Protein AF-A0A3N6AQK2-F1 (afdb_monomer_lite)

Sequence (69 aa):
MIVRQAEEKDAKQFLELLCEIDASNNMLFNPGERKTTVEQQRKIIQDFKNDPRSAFLVAENEGNFKIFK

pLDDT: mean 92.65, std 7.03, range [61.25, 98.56]

Foldseek 3Di:
DDKDFDALVCLVQVVVQV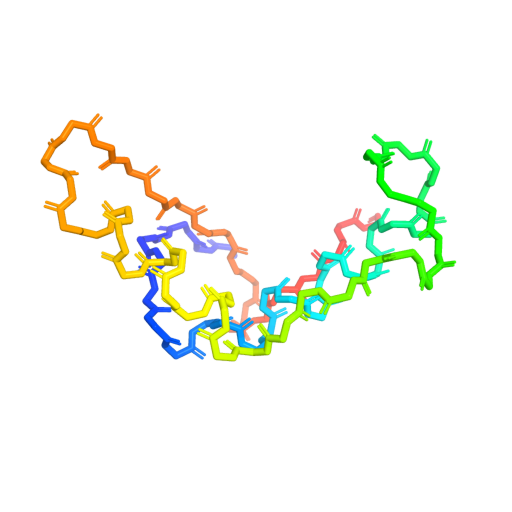LVCLPVVPDPHHRPRDPQDSVNSSVVSVVQVPDPVHTHMDDDDPNHDDDDD

Radius of gyration: 12.39 Å; chains: 1; bounding box: 30×28×26 Å

Secondary structure (DSSP, 8-state):
-EEEE--GGGHHHHHHHHHHHHTTTSSSSPTTT----HHHHHHHHHHHHH-TT---EEEEBTTB-----

Structure (mmCIF, N/CA/C/O backbone):
data_AF-A0A3N6AQK2-F1
#
_entry.id   AF-A0A3N6AQK2-F1
#
loop_
_atom_site.group_PDB
_atom_site.id
_atom_site.type_symbol
_atom_site.label_atom_id
_atom_site.label_alt_id
_atom_site.label_comp_id
_atom_site.label_asym_id
_atom_site.label_entity_id
_atom_site.label_seq_id
_atom_site.pdbx_PDB_ins_code
_atom_site.Cartn_x
_atom_site.Cartn_y
_atom_site.Cartn_z
_atom_site.occupancy
_atom_site.B_iso_or_equiv
_atom_site.auth_seq_id
_atom_site.auth_comp_id
_atom_site.auth_asym_id
_atom_site.auth_atom_id
_atom_site.pdbx_PDB_model_num
ATOM 1 N N . MET A 1 1 ? -1.517 -18.030 7.515 1.00 86.69 1 MET A N 1
ATOM 2 C CA . MET A 1 1 ? -2.233 -17.087 6.629 1.00 86.69 1 MET A CA 1
ATOM 3 C C . MET A 1 1 ? -3.429 -16.496 7.360 1.00 86.69 1 MET A C 1
ATOM 5 O O . MET A 1 1 ? -4.268 -17.254 7.830 1.00 86.69 1 MET A O 1
ATOM 9 N N . ILE A 1 2 ? -3.482 -15.170 7.476 1.00 93.19 2 ILE A N 1
ATOM 10 C CA . ILE A 1 2 ? -4.597 -14.413 8.062 1.00 93.19 2 ILE A CA 1
ATOM 11 C C . ILE A 1 2 ? -5.058 -13.396 7.017 1.00 93.19 2 ILE A C 1
ATOM 13 O O . ILE A 1 2 ? -4.225 -12.759 6.377 1.00 93.19 2 ILE A O 1
ATOM 17 N N . VAL A 1 3 ? -6.372 -13.255 6.838 1.00 95.12 3 VAL A N 1
ATOM 18 C CA . VAL A 1 3 ? -6.971 -12.195 6.017 1.00 95.12 3 VAL A CA 1
ATOM 19 C C . VAL A 1 3 ? -7.630 -11.195 6.953 1.00 95.12 3 VAL A C 1
ATOM 21 O O . VAL A 1 3 ? -8.421 -11.582 7.813 1.00 95.12 3 VAL A O 1
ATOM 24 N N . ARG A 1 4 ? -7.294 -9.915 6.804 1.00 95.31 4 ARG A N 1
ATOM 25 C CA . ARG A 1 4 ? -7.822 -8.829 7.637 1.00 95.31 4 ARG A CA 1
ATOM 26 C C . ARG A 1 4 ? -7.979 -7.548 6.831 1.00 95.31 4 ARG A C 1
ATOM 28 O O . ARG A 1 4 ? -7.467 -7.437 5.718 1.00 95.31 4 ARG A O 1
ATOM 35 N N . GLN A 1 5 ? -8.671 -6.571 7.403 1.00 96.31 5 GLN A N 1
ATOM 36 C CA . GLN A 1 5 ? -8.738 -5.238 6.819 1.00 96.31 5 GLN A CA 1
ATOM 37 C C . GLN A 1 5 ? -7.359 -4.565 6.863 1.00 96.31 5 GLN A C 1
ATOM 39 O O . GLN A 1 5 ? -6.599 -4.735 7.823 1.00 96.31 5 GLN A O 1
ATOM 44 N N . ALA A 1 6 ? -7.035 -3.832 5.800 1.00 96.75 6 ALA A N 1
ATOM 45 C CA . ALA A 1 6 ? -5.824 -3.034 5.722 1.00 96.75 6 ALA A CA 1
ATOM 46 C C . ALA A 1 6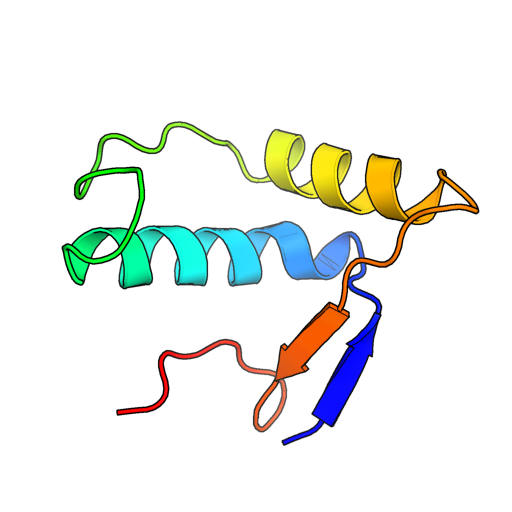 ? -5.897 -1.853 6.698 1.00 96.75 6 ALA A C 1
ATOM 48 O O . ALA A 1 6 ? -6.931 -1.196 6.841 1.00 96.75 6 ALA 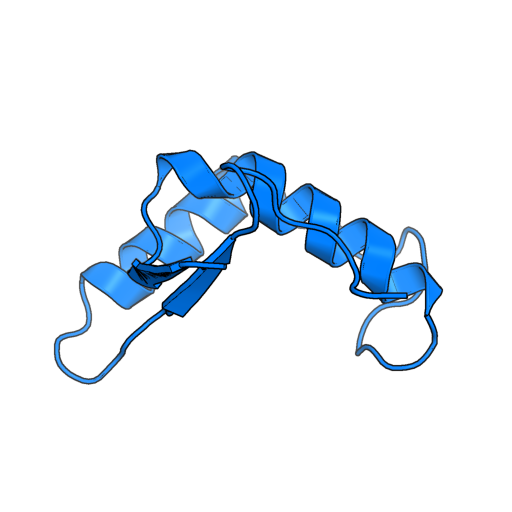A O 1
ATOM 49 N N . GLU A 1 7 ? -4.775 -1.559 7.337 1.00 96.31 7 GLU A N 1
ATOM 50 C CA . GLU A 1 7 ? -4.589 -0.400 8.196 1.00 96.31 7 GLU A CA 1
ATOM 51 C C . GLU A 1 7 ? -3.510 0.523 7.626 1.00 96.31 7 GLU A C 1
ATOM 53 O O . GLU A 1 7 ? -2.625 0.109 6.885 1.00 96.31 7 GLU A O 1
ATOM 58 N N . GLU A 1 8 ? -3.531 1.793 8.023 1.00 97.31 8 GLU A N 1
ATOM 59 C CA . GLU A 1 8 ? -2.551 2.796 7.586 1.00 97.31 8 GLU A CA 1
ATOM 60 C C . GLU A 1 8 ? -1.086 2.384 7.839 1.00 97.31 8 GLU A C 1
ATOM 62 O O . GLU A 1 8 ? -0.191 2.768 7.082 1.00 97.31 8 GLU A O 1
ATOM 67 N N . LYS A 1 9 ? -0.838 1.568 8.874 1.00 96.38 9 LYS A N 1
ATOM 68 C CA . LYS A 1 9 ? 0.488 1.011 9.194 1.00 96.38 9 LYS A CA 1
ATOM 69 C C . LYS A 1 9 ? 1.014 0.042 8.127 1.00 96.38 9 LYS A C 1
ATOM 71 O O . LYS A 1 9 ? 2.225 -0.107 7.994 1.00 96.38 9 LYS A O 1
ATOM 76 N N . ASP A 1 10 ? 0.125 -0.563 7.341 1.00 96.81 10 ASP A N 1
ATOM 77 C CA . ASP A 1 10 ? 0.472 -1.525 6.293 1.00 96.81 10 ASP A CA 1
ATOM 78 C C . ASP A 1 10 ? 1.036 -0.836 5.038 1.00 96.81 10 ASP A C 1
ATOM 80 O O . ASP A 1 10 ? 1.619 -1.497 4.181 1.00 96.81 10 ASP A O 1
ATOM 84 N N . ALA A 1 11 ? 0.902 0.493 4.920 1.00 97.69 11 ALA A N 1
ATOM 85 C CA . ALA A 1 11 ? 1.219 1.251 3.708 1.00 97.69 11 ALA A CA 1
ATOM 86 C C . ALA A 1 11 ? 2.618 0.973 3.146 1.00 97.69 11 ALA A C 1
ATOM 88 O O . ALA A 1 11 ? 2.772 0.786 1.941 1.00 97.69 11 ALA A O 1
ATOM 89 N N . LYS A 1 12 ? 3.637 0.934 4.014 1.00 97.31 12 LYS A N 1
ATOM 90 C CA . LYS A 1 12 ? 5.021 0.696 3.592 1.00 97.31 12 LYS A CA 1
ATOM 91 C C . LYS A 1 12 ? 5.195 -0.720 3.047 1.00 97.31 12 LYS A C 1
ATOM 93 O O . LYS A 1 12 ? 5.631 -0.886 1.915 1.00 97.31 12 LYS A O 1
ATOM 98 N N . GLN A 1 13 ? 4.826 -1.719 3.841 1.00 95.94 13 GLN A N 1
ATOM 99 C CA . GLN A 1 13 ? 5.025 -3.122 3.491 1.00 95.94 13 GLN A CA 1
ATOM 100 C C . GLN A 1 13 ? 4.180 -3.529 2.279 1.00 95.94 13 GLN A C 1
ATOM 102 O O . GLN A 1 13 ? 4.612 -4.316 1.442 1.00 95.94 13 GLN A O 1
ATOM 107 N N . PHE A 1 14 ? 2.974 -2.972 2.154 1.00 96.19 14 PHE A N 1
ATOM 108 C CA . PHE A 1 14 ? 2.119 -3.223 1.003 1.00 96.19 14 PHE A CA 1
ATOM 109 C C . PHE A 1 14 ? 2.697 -2.596 -0.268 1.00 96.19 14 PHE A C 1
ATOM 111 O O . PHE A 1 14 ? 2.708 -3.239 -1.312 1.00 96.19 14 PHE A O 1
ATOM 118 N N . LEU A 1 15 ? 3.241 -1.377 -0.186 1.00 96.06 15 LEU A N 1
ATOM 119 C CA . LEU A 1 15 ? 3.933 -0.752 -1.313 1.00 96.06 15 LEU A CA 1
ATOM 120 C C . LEU A 1 15 ? 5.175 -1.548 -1.740 1.00 96.06 15 LEU A C 1
ATOM 122 O O . LEU A 1 15 ? 5.427 -1.684 -2.933 1.00 96.06 15 LEU A O 1
ATOM 126 N N . GLU A 1 16 ? 5.928 -2.097 -0.787 1.00 94.69 16 GLU A N 1
ATOM 127 C CA . GLU A 1 16 ? 7.066 -2.979 -1.075 1.00 94.69 16 GLU A CA 1
ATOM 128 C C . GLU A 1 16 ? 6.622 -4.236 -1.836 1.00 94.69 16 GLU A C 1
ATOM 130 O O . GLU A 1 16 ? 7.221 -4.556 -2.862 1.00 94.69 16 GLU A O 1
ATOM 135 N N . LEU A 1 17 ? 5.525 -4.880 -1.413 1.00 94.44 17 LEU A N 1
ATOM 136 C CA . LEU A 1 17 ? 4.931 -5.996 -2.157 1.00 94.44 17 LEU A CA 1
ATOM 137 C C . LEU A 1 17 ? 4.517 -5.566 -3.570 1.00 94.44 17 LEU A C 1
ATOM 139 O O . LEU A 1 17 ? 4.796 -6.286 -4.522 1.00 94.44 17 LEU A O 1
ATOM 143 N N . LEU A 1 18 ? 3.870 -4.404 -3.715 1.00 94.12 18 LEU A N 1
ATOM 144 C CA . LEU A 1 18 ? 3.468 -3.874 -5.019 1.00 94.12 18 LEU A CA 1
ATOM 145 C C . LEU A 1 18 ? 4.674 -3.697 -5.958 1.00 94.12 18 LEU A C 1
ATOM 147 O O . LEU A 1 18 ? 4.606 -4.085 -7.118 1.00 94.12 18 LEU A O 1
ATOM 151 N N . CYS A 1 19 ? 5.790 -3.168 -5.456 1.00 92.75 19 CYS A N 1
ATOM 152 C CA . CYS A 1 19 ? 7.028 -3.059 -6.228 1.00 92.75 19 CYS A CA 1
ATOM 153 C C . CYS A 1 19 ? 7.624 -4.433 -6.586 1.00 92.75 19 CYS A C 1
ATOM 155 O O . CYS A 1 19 ? 8.184 -4.588 -7.669 1.00 92.75 19 CYS A O 1
ATOM 157 N N . GLU A 1 20 ? 7.516 -5.429 -5.699 1.00 92.12 20 GLU A N 1
ATOM 158 C CA . GLU A 1 20 ? 7.974 -6.800 -5.967 1.00 92.12 20 GLU A CA 1
ATOM 159 C C . GLU A 1 20 ? 7.149 -7.456 -7.088 1.00 92.12 20 GLU A C 1
ATOM 161 O O . GLU A 1 20 ? 7.711 -8.046 -8.010 1.00 92.12 20 GLU A O 1
ATOM 166 N N . ILE A 1 21 ? 5.818 -7.316 -7.059 1.00 92.25 21 ILE A N 1
ATOM 167 C CA . ILE A 1 21 ? 4.929 -7.900 -8.078 1.00 92.25 21 ILE A CA 1
ATOM 168 C C . ILE A 1 21 ? 4.991 -7.167 -9.417 1.00 92.25 21 ILE A C 1
ATOM 170 O O . ILE A 1 21 ? 4.700 -7.785 -10.441 1.00 92.25 21 ILE A O 1
ATOM 174 N N . ASP A 1 22 ? 5.400 -5.897 -9.451 1.00 92.56 22 ASP A N 1
ATOM 175 C CA . ASP A 1 22 ? 5.648 -5.188 -10.712 1.00 92.56 22 ASP A CA 1
ATOM 176 C C . ASP A 1 22 ? 6.755 -5.900 -11.529 1.00 92.56 22 ASP A C 1
ATOM 178 O O . ASP A 1 22 ? 6.748 -5.862 -12.756 1.00 92.56 22 ASP A O 1
ATOM 182 N N . ALA A 1 23 ? 7.654 -6.661 -10.883 1.00 89.12 23 ALA A N 1
ATOM 183 C CA . ALA A 1 23 ? 8.645 -7.513 -11.557 1.00 89.12 23 ALA A CA 1
ATOM 184 C C . ALA A 1 23 ? 8.106 -8.853 -12.079 1.00 89.12 23 ALA A C 1
ATOM 186 O O . ALA A 1 23 ? 8.834 -9.587 -12.746 1.00 89.12 23 ALA A O 1
ATOM 187 N N . SER A 1 24 ? 6.842 -9.186 -11.809 1.00 87.81 24 SER A N 1
ATOM 188 C CA . SER A 1 24 ? 6.226 -10.434 -12.276 1.00 87.81 24 SER A CA 1
ATOM 189 C C . SER A 1 24 ? 5.703 -10.375 -13.718 1.00 87.81 24 SER A C 1
ATOM 191 O O . SER A 1 24 ? 5.243 -11.396 -14.222 1.00 87.81 24 SER A O 1
ATOM 193 N N . ASN A 1 25 ? 5.739 -9.206 -14.375 1.00 82.00 25 ASN A N 1
ATOM 194 C CA . ASN A 1 25 ? 5.130 -8.926 -15.689 1.00 82.00 25 ASN A CA 1
ATOM 195 C C . ASN A 1 25 ? 3.608 -9.171 -15.780 1.00 82.00 25 ASN A C 1
ATOM 197 O O . ASN A 1 25 ? 3.041 -9.108 -16.868 1.00 82.00 25 ASN A O 1
ATOM 201 N N . ASN A 1 26 ? 2.933 -9.426 -14.655 1.00 84.19 26 ASN A N 1
ATOM 202 C CA . ASN A 1 26 ? 1.485 -9.655 -14.603 1.00 84.19 26 ASN A CA 1
ATOM 203 C C . ASN A 1 26 ? 0.696 -8.428 -14.115 1.00 84.19 26 ASN A C 1
ATOM 205 O O . ASN A 1 26 ? -0.527 -8.487 -13.995 1.00 84.19 26 ASN A O 1
ATOM 209 N N . MET A 1 27 ? 1.388 -7.336 -13.788 1.00 88.19 27 MET A N 1
ATOM 210 C CA . MET A 1 27 ? 0.813 -6.140 -13.174 1.00 88.19 27 MET A CA 1
ATOM 211 C C . MET A 1 27 ? 0.812 -4.957 -14.142 1.00 88.19 27 MET A C 1
ATOM 213 O O . MET A 1 27 ? 1.435 -4.991 -15.197 1.00 88.19 27 MET A O 1
ATOM 217 N N . LEU A 1 28 ? 0.089 -3.898 -13.764 1.00 91.25 28 LEU A N 1
ATOM 218 C CA . LEU A 1 28 ? -0.054 -2.688 -14.577 1.00 91.25 28 LEU A CA 1
ATOM 219 C C . LEU A 1 28 ? 1.269 -1.934 -14.781 1.00 91.25 28 LEU A C 1
ATOM 221 O O . LEU A 1 28 ? 1.456 -1.324 -15.828 1.00 91.25 28 LEU A O 1
ATOM 225 N N . PHE A 1 29 ? 2.142 -1.927 -13.772 1.00 93.62 29 PHE A N 1
ATOM 226 C CA . PHE A 1 29 ? 3.411 -1.205 -13.811 1.00 93.62 29 PHE A CA 1
ATOM 227 C C . PHE A 1 29 ? 4.564 -2.154 -14.111 1.00 93.62 29 PHE A C 1
ATOM 229 O O . PHE A 1 29 ? 4.592 -3.280 -13.612 1.00 93.62 29 PHE A O 1
ATOM 236 N N . ASN A 1 30 ? 5.550 -1.649 -14.849 1.00 93.19 30 ASN A N 1
ATOM 237 C CA . ASN A 1 30 ? 6.850 -2.299 -14.970 1.00 93.19 30 ASN A CA 1
ATOM 238 C C . ASN A 1 30 ? 7.749 -1.979 -13.758 1.00 93.19 30 ASN A C 1
ATOM 240 O O . ASN A 1 30 ? 7.531 -0.980 -13.055 1.00 93.19 30 ASN A O 1
ATOM 244 N N . PRO A 1 31 ? 8.826 -2.755 -13.534 1.00 93.00 31 PRO A N 1
ATOM 245 C CA . PRO A 1 31 ? 9.820 -2.452 -12.509 1.00 93.00 31 PRO A CA 1
ATOM 246 C C . PRO A 1 31 ? 10.344 -1.016 -12.605 1.00 93.00 31 PRO A C 1
ATOM 248 O O . PRO A 1 31 ? 10.895 -0.596 -13.621 1.00 93.00 31 PRO A O 1
ATOM 251 N N . GLY A 1 32 ? 10.188 -0.254 -11.522 1.00 92.25 32 GLY A N 1
ATOM 252 C CA . GLY A 1 32 ? 10.669 1.127 -11.415 1.00 92.25 32 GLY A CA 1
ATOM 253 C C . GLY A 1 32 ? 9.728 2.207 -11.965 1.00 92.25 32 GLY A C 1
ATOM 254 O O . GLY A 1 32 ? 9.996 3.396 -11.746 1.00 92.25 32 GLY A O 1
ATOM 255 N N . GLU A 1 33 ? 8.618 1.845 -12.616 1.00 95.56 33 GLU A N 1
ATOM 256 C CA . GLU A 1 33 ? 7.604 2.813 -13.063 1.00 95.56 33 GLU A CA 1
ATOM 257 C C . GLU A 1 33 ? 6.746 3.331 -11.912 1.00 95.56 33 GLU A C 1
ATOM 259 O O . GLU A 1 33 ? 6.392 4.512 -11.893 1.00 95.56 33 GLU A O 1
ATOM 264 N N . ARG A 1 34 ? 6.448 2.487 -10.918 1.00 95.44 34 ARG A N 1
ATOM 265 C CA . ARG A 1 34 ? 5.686 2.896 -9.738 1.00 95.44 34 ARG A CA 1
ATOM 266 C C . ARG A 1 34 ? 6.419 4.009 -8.986 1.00 95.44 34 ARG A C 1
ATOM 268 O O . ARG A 1 34 ? 7.513 3.813 -8.462 1.00 95.44 34 ARG A O 1
ATOM 275 N N . LYS A 1 35 ? 5.790 5.186 -8.909 1.00 96.00 35 LYS A N 1
ATOM 276 C CA . LYS A 1 35 ? 6.283 6.358 -8.154 1.00 96.00 35 LYS A CA 1
ATOM 277 C C . LYS A 1 35 ? 5.481 6.653 -6.886 1.00 96.00 35 LYS A C 1
ATOM 279 O O . LYS A 1 35 ? 5.728 7.669 -6.241 1.00 96.00 35 LYS A O 1
ATOM 284 N N . THR A 1 36 ? 4.516 5.797 -6.545 1.00 97.00 36 THR A N 1
ATOM 285 C CA . THR A 1 36 ? 3.696 5.946 -5.339 1.00 97.00 36 THR A CA 1
ATOM 286 C C . THR A 1 36 ? 4.592 6.025 -4.109 1.00 97.00 36 THR A C 1
ATOM 288 O O . THR A 1 36 ? 5.449 5.169 -3.908 1.00 97.00 36 THR A O 1
ATOM 291 N N . THR A 1 37 ? 4.400 7.048 -3.284 1.00 98.06 37 THR A N 1
ATOM 292 C CA . THR A 1 37 ? 5.120 7.188 -2.015 1.00 98.06 37 THR A CA 1
ATOM 293 C C . THR A 1 37 ? 4.384 6.465 -0.888 1.00 98.06 37 THR A C 1
ATOM 295 O O . THR A 1 37 ? 3.184 6.207 -0.980 1.00 98.06 37 THR A O 1
ATOM 298 N N . VAL A 1 38 ? 5.074 6.176 0.221 1.00 98.31 38 VAL A N 1
ATOM 299 C CA . VAL A 1 38 ? 4.446 5.568 1.413 1.00 98.31 38 VAL A CA 1
ATOM 300 C C . VAL A 1 38 ? 3.288 6.426 1.939 1.00 98.31 38 VAL A C 1
ATOM 302 O O . VAL A 1 38 ? 2.252 5.893 2.322 1.00 98.31 38 VAL A O 1
ATOM 305 N N . GLU A 1 39 ? 3.429 7.752 1.908 1.00 98.50 39 GLU A N 1
ATOM 306 C CA . GLU A 1 39 ? 2.387 8.69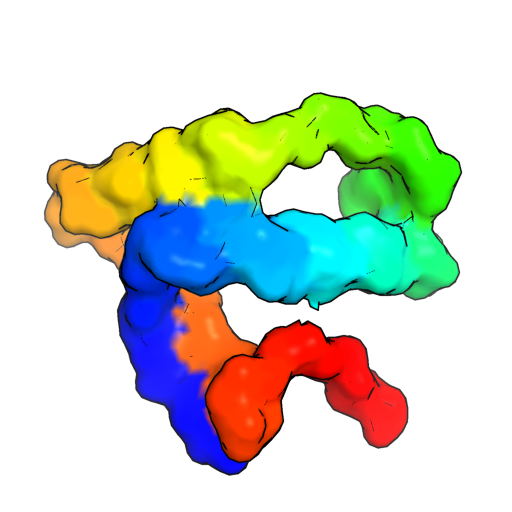6 2.334 1.00 98.50 39 GLU A CA 1
ATOM 307 C C . GLU A 1 39 ? 1.151 8.640 1.428 1.00 98.50 39 GLU A C 1
ATOM 309 O O . GLU A 1 39 ? 0.019 8.612 1.909 1.00 98.50 39 GLU A O 1
ATOM 314 N N . GLN A 1 40 ? 1.356 8.555 0.110 1.00 98.50 40 GLN A N 1
ATOM 315 C CA . GLN A 1 40 ? 0.265 8.369 -0.848 1.00 98.50 40 GLN A CA 1
ATOM 316 C C . GLN A 1 40 ? -0.413 7.010 -0.661 1.00 98.50 40 GLN A C 1
ATOM 318 O O . GLN A 1 40 ? -1.640 6.939 -0.662 1.00 98.50 40 GLN A O 1
ATOM 323 N N . GLN A 1 41 ? 0.362 5.944 -0.443 1.00 98.19 41 GLN A N 1
ATOM 324 C CA . GLN A 1 41 ? -0.189 4.616 -0.183 1.00 98.19 41 GLN A CA 1
ATOM 325 C C . GLN A 1 41 ? -1.004 4.585 1.116 1.00 98.19 41 GLN A C 1
ATOM 327 O O . GLN A 1 41 ? -2.068 3.969 1.156 1.00 98.19 41 GLN A O 1
ATOM 332 N N . ARG A 1 42 ? -0.549 5.286 2.162 1.00 98.56 42 ARG A N 1
ATOM 333 C CA . ARG A 1 42 ? -1.300 5.433 3.414 1.00 98.56 42 ARG A CA 1
ATOM 334 C C . ARG A 1 42 ? -2.632 6.127 3.179 1.00 98.56 42 ARG A C 1
ATOM 336 O O . ARG A 1 42 ? -3.653 5.631 3.642 1.00 98.56 42 ARG A O 1
ATOM 343 N N . LYS A 1 43 ? -2.621 7.222 2.415 1.00 98.19 43 LYS A N 1
ATOM 344 C CA . LYS A 1 43 ? -3.841 7.943 2.051 1.00 98.19 43 LYS A CA 1
ATOM 345 C C . LYS A 1 43 ? -4.820 7.053 1.288 1.00 98.19 43 LYS A C 1
ATOM 347 O O . LYS A 1 43 ? -5.990 7.038 1.632 1.00 98.19 43 LYS A O 1
ATOM 352 N N . ILE A 1 44 ? -4.343 6.253 0.331 1.00 97.38 44 ILE A N 1
ATOM 353 C CA . ILE A 1 44 ? -5.187 5.284 -0.385 1.00 97.38 44 ILE A CA 1
ATOM 354 C C . ILE A 1 44 ? -5.864 4.328 0.608 1.00 97.38 44 ILE A C 1
ATOM 356 O O . ILE A 1 44 ? -7.079 4.170 0.569 1.00 97.38 44 ILE A O 1
ATOM 360 N N . ILE A 1 45 ? -5.110 3.722 1.532 1.00 97.94 45 ILE A N 1
ATOM 361 C CA . ILE A 1 45 ? -5.687 2.813 2.539 1.00 97.94 45 ILE A CA 1
ATOM 362 C C . ILE A 1 45 ? -6.719 3.541 3.417 1.00 97.94 45 ILE A C 1
ATOM 364 O O . ILE A 1 45 ? -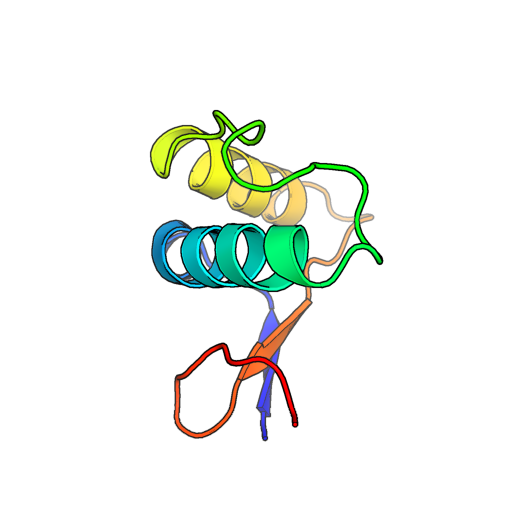7.788 2.997 3.695 1.00 97.94 45 ILE A O 1
ATOM 368 N N . GLN A 1 46 ? -6.423 4.776 3.824 1.00 97.50 46 GLN A N 1
ATOM 369 C CA . GLN A 1 46 ? -7.318 5.607 4.625 1.00 97.50 46 GLN A CA 1
ATOM 370 C C . GLN A 1 46 ? -8.616 5.957 3.877 1.00 97.50 46 GLN A C 1
ATOM 372 O O . GLN A 1 46 ? -9.695 5.865 4.459 1.00 97.50 46 GLN A O 1
ATOM 377 N N . ASP A 1 47 ? -8.531 6.307 2.593 1.00 97.12 47 ASP A N 1
ATOM 378 C CA . ASP A 1 47 ? -9.685 6.643 1.754 1.00 97.12 47 ASP A CA 1
ATOM 379 C C . ASP A 1 47 ? -10.628 5.433 1.615 1.00 97.12 47 ASP A C 1
ATOM 381 O O . ASP A 1 47 ? -11.835 5.571 1.809 1.00 97.12 47 ASP A O 1
ATOM 385 N N . PHE A 1 48 ? -10.085 4.226 1.397 1.00 96.69 48 PHE A N 1
ATOM 386 C CA . PHE A 1 48 ? -10.871 2.982 1.410 1.00 96.69 48 PHE A CA 1
ATOM 387 C C . PHE A 1 48 ? -11.498 2.705 2.782 1.00 96.69 48 PHE A C 1
ATOM 389 O O . PHE A 1 48 ? -12.652 2.298 2.876 1.00 96.69 48 PHE A O 1
ATOM 396 N N . LYS A 1 49 ? -10.764 2.938 3.873 1.00 94.25 49 LYS A N 1
ATOM 397 C CA . LYS A 1 49 ? -11.300 2.758 5.229 1.00 94.25 49 LYS A CA 1
ATOM 398 C C . LYS A 1 49 ? -12.471 3.706 5.525 1.00 94.25 49 LYS A C 1
ATOM 400 O O . LYS A 1 49 ? -13.357 3.344 6.295 1.00 94.25 49 L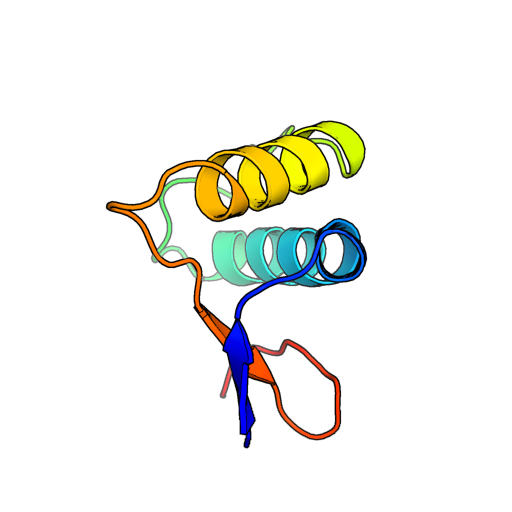YS A O 1
ATOM 405 N N . ASN A 1 50 ? -12.470 4.896 4.926 1.00 95.56 50 ASN A N 1
ATOM 406 C CA . ASN A 1 50 ? -13.492 5.918 5.134 1.00 95.56 50 ASN A CA 1
ATOM 407 C C . ASN A 1 50 ? -14.704 5.789 4.192 1.00 95.56 50 ASN A C 1
ATOM 409 O O . ASN A 1 50 ? -15.738 6.392 4.483 1.00 95.56 50 ASN A O 1
ATOM 413 N N . ASP A 1 51 ? -14.620 5.028 3.092 1.00 96.69 51 ASP A N 1
ATOM 414 C CA . ASP A 1 51 ? -15.782 4.744 2.237 1.00 96.69 51 ASP A CA 1
ATOM 415 C C . ASP A 1 51 ? -16.542 3.507 2.757 1.00 96.69 51 ASP A C 1
ATOM 417 O O . ASP A 1 51 ? -16.047 2.383 2.621 1.00 96.69 51 ASP A O 1
ATOM 421 N N . PRO A 1 52 ? -17.775 3.668 3.284 1.00 95.12 52 PRO A N 1
ATOM 422 C CA . PRO A 1 52 ? -18.569 2.563 3.827 1.00 95.12 52 PRO A CA 1
ATOM 423 C C . PRO A 1 52 ? -19.002 1.527 2.777 1.00 95.12 52 PRO A C 1
ATOM 425 O O . PRO A 1 52 ? -19.552 0.488 3.135 1.00 95.12 52 PRO A O 1
ATOM 428 N N . ARG A 1 53 ? -18.797 1.797 1.483 1.00 97.06 53 ARG A N 1
ATOM 429 C CA . ARG A 1 53 ? -19.123 0.886 0.373 1.00 97.06 53 ARG A CA 1
ATOM 430 C C . ARG A 1 53 ? -17.898 0.144 -0.154 1.00 97.06 53 ARG A C 1
ATOM 432 O O . ARG A 1 53 ? -17.997 -0.535 -1.174 1.00 97.06 53 ARG A O 1
ATOM 439 N N . SER A 1 54 ? -16.747 0.294 0.496 1.00 95.94 54 SER A N 1
ATOM 440 C CA . SER A 1 54 ? -15.494 -0.306 0.059 1.00 95.94 54 SER A CA 1
ATOM 441 C C . SER A 1 54 ? -14.858 -1.144 1.167 1.00 95.94 54 SER A C 1
ATOM 443 O O . SER A 1 54 ? -15.095 -0.933 2.355 1.00 95.94 54 SER A O 1
ATOM 445 N N . ALA A 1 55 ? -14.053 -2.126 0.770 1.00 95.25 55 ALA A N 1
ATOM 446 C CA . ALA A 1 55 ? -13.263 -2.930 1.687 1.00 95.25 55 ALA A CA 1
ATOM 447 C C . ALA A 1 55 ? -11.882 -3.170 1.078 1.00 95.25 55 ALA A C 1
ATOM 449 O O . ALA A 1 55 ? -11.766 -3.679 -0.036 1.00 95.25 55 ALA A O 1
ATOM 450 N N . PHE A 1 56 ? -10.836 -2.826 1.827 1.00 96.94 56 PHE A N 1
ATOM 451 C CA . PHE A 1 56 ? -9.456 -3.154 1.486 1.00 96.94 56 PHE A CA 1
ATOM 452 C C . PHE A 1 56 ? -9.009 -4.299 2.388 1.00 96.94 56 PHE A C 1
ATOM 454 O O . PHE A 1 56 ? -8.817 -4.107 3.589 1.00 96.94 56 PHE A O 1
ATOM 461 N N . LEU A 1 57 ? -8.853 -5.489 1.814 1.00 95.62 57 LEU A N 1
ATOM 462 C CA . LEU A 1 57 ? -8.390 -6.674 2.529 1.00 95.62 57 LEU A CA 1
ATOM 463 C C . LEU A 1 57 ? -6.940 -6.988 2.160 1.00 95.62 57 LEU A C 1
ATOM 465 O O . LEU A 1 57 ? -6.562 -6.923 0.992 1.00 95.62 57 LEU A O 1
ATOM 469 N N . VAL A 1 58 ? -6.148 -7.357 3.162 1.00 94.88 58 VAL A N 1
ATOM 470 C CA . VAL A 1 58 ? -4.784 -7.867 2.998 1.00 94.88 58 VAL A CA 1
ATOM 471 C C . VAL A 1 58 ? -4.706 -9.292 3.520 1.00 94.88 58 VAL A C 1
ATOM 473 O O . VAL A 1 58 ? -5.367 -9.648 4.499 1.00 94.88 58 VAL A O 1
ATOM 476 N N . ALA A 1 59 ? -3.885 -10.103 2.860 1.00 93.50 59 ALA A N 1
ATOM 477 C CA . ALA A 1 59 ? -3.508 -11.425 3.330 1.00 93.50 59 ALA A CA 1
ATOM 478 C C . ALA A 1 59 ? -2.059 -11.375 3.818 1.00 93.50 59 ALA A C 1
ATOM 480 O O . ALA A 1 59 ? -1.164 -10.970 3.078 1.00 93.50 59 ALA A O 1
ATOM 481 N N . GLU A 1 60 ? -1.831 -11.799 5.056 1.00 90.81 60 GLU A N 1
ATOM 482 C CA . GLU A 1 60 ? -0.498 -11.881 5.648 1.00 90.81 60 GLU A CA 1
ATOM 483 C C . GLU A 1 60 ? -0.156 -13.315 6.046 1.00 90.81 60 GLU A C 1
ATOM 485 O O . GLU A 1 60 ? -1.014 -14.115 6.445 1.00 90.81 60 GLU A O 1
ATOM 490 N N . ASN A 1 61 ? 1.130 -13.641 5.964 1.00 90.38 61 ASN A N 1
ATOM 491 C CA . ASN A 1 61 ? 1.676 -14.859 6.534 1.00 90.38 61 ASN A CA 1
ATOM 492 C C . ASN A 1 61 ? 2.727 -14.485 7.578 1.00 90.38 61 ASN A C 1
ATOM 494 O O . ASN A 1 61 ? 3.725 -13.857 7.238 1.00 90.38 61 ASN A O 1
ATOM 498 N N . GLU A 1 62 ? 2.471 -14.820 8.846 1.00 86.31 62 GLU A N 1
ATOM 499 C CA . GLU A 1 62 ? 3.347 -14.467 9.978 1.00 86.31 62 GLU A CA 1
ATOM 500 C C . GLU A 1 62 ? 3.681 -12.960 10.023 1.00 86.31 62 GLU A C 1
ATOM 502 O O . GLU A 1 62 ? 4.833 -12.563 10.182 1.00 86.31 62 GLU A O 1
ATOM 507 N N . GLY A 1 63 ? 2.670 -12.108 9.801 1.00 81.75 63 GLY A N 1
ATOM 508 C CA . GLY A 1 63 ? 2.826 -10.647 9.779 1.00 81.75 63 GLY A CA 1
ATOM 509 C C . GLY A 1 63 ? 3.583 -10.102 8.563 1.00 81.75 63 GLY A C 1
ATOM 510 O O . GLY A 1 63 ? 3.996 -8.945 8.569 1.00 81.75 63 GLY A O 1
ATOM 511 N N . ASN A 1 64 ? 3.798 -10.923 7.529 1.00 84.44 64 ASN A N 1
ATOM 512 C CA . ASN A 1 64 ? 4.484 -10.512 6.312 1.00 84.44 64 ASN A CA 1
ATOM 513 C C . ASN A 1 64 ? 3.598 -10.559 5.067 1.00 84.44 64 ASN A C 1
ATOM 515 O O . ASN A 1 64 ? 2.844 -11.513 4.860 1.00 84.44 64 ASN A O 1
ATOM 519 N N . PHE A 1 65 ? 3.766 -9.555 4.204 1.00 87.81 65 PHE A N 1
ATOM 520 C CA . PHE A 1 65 ? 3.290 -9.573 2.822 1.00 87.81 65 PHE A CA 1
ATOM 521 C C . PHE A 1 65 ? 4.408 -10.105 1.926 1.00 87.81 65 PHE A C 1
ATOM 523 O O . PHE A 1 65 ? 5.499 -9.541 1.897 1.00 87.81 65 PHE A O 1
ATOM 530 N N . LYS A 1 66 ? 4.163 -11.221 1.240 1.00 76.75 66 LYS A N 1
ATOM 531 C CA . LYS A 1 66 ? 5.116 -11.846 0.316 1.00 76.75 66 LYS A CA 1
ATOM 532 C C . LYS A 1 66 ? 4.363 -12.437 -0.861 1.00 76.75 66 LYS A C 1
ATOM 534 O O . LYS A 1 66 ? 3.219 -12.867 -0.709 1.00 76.75 66 LYS A O 1
ATOM 539 N N . ILE A 1 67 ? 5.031 -12.516 -2.006 1.00 75.06 67 ILE A N 1
ATOM 540 C CA . ILE A 1 67 ? 4.551 -13.327 -3.122 1.00 75.06 67 ILE A CA 1
ATOM 541 C C . ILE A 1 67 ? 4.588 -14.797 -2.688 1.00 75.06 67 ILE A C 1
ATOM 543 O O . ILE A 1 67 ? 5.623 -15.299 -2.242 1.00 75.06 67 ILE A O 1
ATOM 547 N N . PHE A 1 68 ? 3.457 -15.488 -2.813 1.00 67.50 68 PHE A N 1
ATOM 548 C CA . PHE A 1 68 ? 3.421 -16.941 -2.694 1.00 67.50 68 PHE A CA 1
ATOM 549 C C . PHE A 1 68 ? 4.091 -17.519 -3.946 1.00 67.50 68 PHE A C 1
ATOM 551 O O . PHE A 1 68 ? 3.593 -17.319 -5.053 1.00 67.50 68 PHE A O 1
ATOM 558 N N . LYS A 1 69 ? 5.255 -18.147 -3.769 1.00 61.25 69 LYS A N 1
ATOM 559 C CA . LYS A 1 69 ? 5.951 -18.897 -4.821 1.00 61.25 69 LYS A CA 1
ATOM 560 C C . LYS A 1 69 ? 5.501 -20.348 -4.822 1.00 61.25 69 LYS A C 1
ATOM 562 O O . LYS A 1 69 ? 5.294 -20.878 -3.706 1.00 61.25 69 LYS A O 1
#